Protein AF-A0A2V8XWA8-F1 (afdb_monomer_lite)

Sequence (84 aa):
MNSAKQTARIAGVLYLVNGVTGFFGIIYVPGRLMVSGNAAATAQNILASERLFRLGIVSELICAVEFIFLLWVLYRLLGGVHKT

Radius of gyration: 18.09 Å; chains: 1; bounding box: 42×15×58 Å

Structure (mmCIF, N/CA/C/O backbone):
data_AF-A0A2V8XWA8-F1
#
_entry.id   AF-A0A2V8XWA8-F1
#
loop_
_atom_site.group_PDB
_atom_site.id
_atom_site.type_symbol
_atom_site.label_atom_id
_atom_site.label_alt_id
_atom_site.label_comp_id
_atom_site.label_asym_id
_atom_site.label_entity_id
_atom_site.label_seq_id
_atom_site.pdbx_PDB_ins_code
_atom_site.Cartn_x
_atom_site.Cartn_y
_atom_site.Cartn_z
_atom_site.occupancy
_atom_site.B_iso_or_equiv
_atom_site.auth_seq_id
_atom_site.auth_comp_id
_atom_site.auth_asym_id
_atom_site.auth_atom_id
_atom_site.pdbx_PDB_model_num
ATOM 1 N N . MET A 1 1 ? -21.736 -2.037 25.802 1.00 45.09 1 MET A N 1
ATOM 2 C CA . MET A 1 1 ? -20.833 -3.152 25.410 1.00 45.09 1 MET A CA 1
ATOM 3 C C . MET A 1 1 ? -20.720 -3.403 23.889 1.00 45.09 1 MET A C 1
ATOM 5 O O . MET A 1 1 ? -20.013 -4.325 23.508 1.00 45.09 1 MET A O 1
ATOM 9 N N . ASN A 1 2 ? -21.326 -2.591 23.002 1.00 57.66 2 ASN A N 1
ATOM 10 C CA . ASN A 1 2 ? -21.247 -2.788 21.536 1.00 57.66 2 ASN A CA 1
ATOM 11 C C . ASN A 1 2 ? -20.084 -2.035 20.847 1.00 57.66 2 ASN A C 1
ATOM 13 O O . ASN A 1 2 ? -19.541 -2.508 19.853 1.00 57.66 2 ASN A O 1
ATOM 17 N N . SER A 1 3 ? -19.654 -0.906 21.421 1.00 70.62 3 SER A N 1
ATOM 18 C CA . SER A 1 3 ? -18.668 -0.001 20.811 1.00 70.62 3 SER A CA 1
ATOM 19 C C . SER A 1 3 ? -17.297 -0.656 20.576 1.00 70.62 3 SER A C 1
ATOM 21 O O . SER A 1 3 ? -16.762 -0.578 19.478 1.00 70.62 3 SER A O 1
ATOM 23 N N . ALA A 1 4 ? -16.759 -1.409 21.545 1.00 78.50 4 ALA A N 1
ATOM 24 C CA . ALA A 1 4 ? -15.442 -2.043 21.398 1.00 78.50 4 ALA A CA 1
ATOM 25 C C . ALA A 1 4 ? -15.406 -3.120 20.295 1.00 78.50 4 ALA A C 1
ATOM 27 O O . ALA A 1 4 ? -14.451 -3.180 19.525 1.00 78.50 4 ALA A O 1
ATOM 28 N N . LYS A 1 5 ? -16.465 -3.936 20.166 1.00 83.50 5 LYS A N 1
ATOM 29 C CA . LYS A 1 5 ? -16.571 -4.944 19.095 1.00 83.50 5 LYS A CA 1
ATOM 30 C C . LYS A 1 5 ? -16.677 -4.296 17.712 1.00 83.50 5 LYS A C 1
ATOM 32 O O . LYS A 1 5 ? -16.100 -4.808 16.757 1.00 83.50 5 LYS A O 1
ATOM 37 N N . GLN A 1 6 ? -17.396 -3.179 17.602 1.00 84.88 6 GLN A N 1
ATOM 38 C CA . GLN A 1 6 ? -17.490 -2.412 16.359 1.00 84.88 6 GLN A CA 1
ATOM 39 C C . GLN A 1 6 ? -16.137 -1.787 15.989 1.00 84.88 6 GLN A C 1
ATOM 41 O O . GLN A 1 6 ? -15.686 -1.963 14.861 1.00 84.88 6 GLN A O 1
ATOM 46 N N . THR A 1 7 ? -15.439 -1.166 16.946 1.00 85.50 7 THR A N 1
ATOM 47 C CA . THR A 1 7 ? -14.082 -0.624 16.751 1.00 85.50 7 THR A CA 1
ATOM 48 C C . THR A 1 7 ? -13.087 -1.710 16.336 1.00 85.50 7 THR A C 1
ATOM 50 O O . THR A 1 7 ? -12.302 -1.493 15.420 1.00 85.50 7 THR A O 1
ATOM 53 N N . ALA A 1 8 ? -13.150 -2.903 16.939 1.00 88.50 8 ALA A N 1
ATOM 54 C CA . ALA A 1 8 ? -12.290 -4.030 16.571 1.00 88.50 8 ALA A CA 1
ATOM 55 C C . ALA A 1 8 ? -12.530 -4.518 15.134 1.00 88.50 8 ALA A C 1
ATOM 57 O O . ALA A 1 8 ? -11.579 -4.815 14.417 1.00 88.50 8 ALA A O 1
ATOM 58 N N . ARG A 1 9 ? -13.792 -4.564 14.683 1.00 91.62 9 ARG A N 1
ATOM 59 C CA . ARG A 1 9 ? -14.116 -4.904 13.288 1.00 91.62 9 ARG A CA 1
ATOM 60 C C . ARG A 1 9 ? -13.588 -3.857 12.313 1.00 91.62 9 ARG A C 1
ATOM 62 O O . ARG A 1 9 ? -13.030 -4.232 11.290 1.00 91.62 9 ARG A O 1
ATOM 69 N N . ILE A 1 10 ? -13.723 -2.571 12.643 1.00 91.12 10 ILE A N 1
ATOM 70 C CA . ILE A 1 10 ? -13.183 -1.476 11.824 1.00 91.12 10 ILE A CA 1
ATOM 71 C C . ILE A 1 10 ? -11.655 -1.575 11.748 1.00 91.12 10 ILE A C 1
ATOM 73 O O . ILE A 1 10 ? -11.110 -1.518 10.652 1.00 91.12 10 ILE A O 1
ATOM 77 N N . ALA A 1 11 ? -10.976 -1.800 12.878 1.00 90.88 11 ALA A N 1
ATOM 78 C CA . ALA A 1 11 ? -9.529 -2.010 12.909 1.00 90.88 11 ALA A CA 1
ATOM 79 C C . ALA A 1 11 ? -9.110 -3.183 12.011 1.00 90.88 11 ALA A C 1
ATOM 81 O O . ALA A 1 11 ? -8.171 -3.055 11.236 1.00 90.88 11 ALA A O 1
ATOM 82 N N . GLY A 1 12 ? -9.839 -4.302 12.074 1.00 92.69 12 GLY A N 1
ATOM 83 C CA . GLY A 1 12 ? -9.582 -5.465 11.225 1.00 92.69 12 GLY A CA 1
ATOM 84 C C . GLY A 1 12 ? -9.751 -5.173 9.733 1.00 92.69 12 GLY A C 1
ATOM 85 O O . GLY A 1 12 ? -8.906 -5.572 8.940 1.00 92.69 12 GLY A O 1
ATOM 86 N N . VAL A 1 13 ? -10.802 -4.445 9.339 1.00 94.44 13 VAL A N 1
ATOM 87 C CA . VAL A 1 13 ? -11.021 -4.066 7.930 1.00 94.44 13 VAL A CA 1
ATOM 88 C C . VAL A 1 13 ? -9.924 -3.127 7.431 1.00 94.44 13 VAL A C 1
ATOM 90 O O . VAL A 1 13 ? -9.365 -3.387 6.371 1.00 94.44 13 VAL A O 1
ATOM 93 N N . LEU A 1 14 ? -9.575 -2.096 8.208 1.00 92.00 14 LEU A N 1
ATOM 94 C CA . LEU A 1 14 ? -8.477 -1.180 7.873 1.00 92.00 14 LEU A CA 1
ATOM 95 C C . LEU A 1 14 ? -7.139 -1.923 7.767 1.00 92.00 14 LEU A C 1
ATOM 97 O O . LEU A 1 14 ? -6.325 -1.645 6.899 1.00 92.00 14 LEU A O 1
ATOM 101 N N . TYR A 1 15 ? -6.910 -2.920 8.621 1.00 91.94 15 TYR A N 1
ATOM 102 C CA . TYR A 1 15 ? -5.701 -3.735 8.546 1.00 91.94 15 TYR A CA 1
ATOM 103 C C . TYR A 1 15 ? -5.636 -4.562 7.255 1.00 91.94 15 TYR A C 1
ATOM 105 O O . TYR A 1 15 ? -4.583 -4.663 6.629 1.00 91.94 15 TYR A O 1
ATOM 113 N N . LEU A 1 16 ? -6.763 -5.144 6.831 1.00 94.44 16 LEU A N 1
ATOM 114 C CA . LEU A 1 16 ? -6.828 -5.919 5.592 1.00 94.44 16 LEU A CA 1
ATOM 115 C C . LEU A 1 16 ? -6.613 -5.044 4.357 1.00 94.44 16 LEU A C 1
ATOM 117 O O . LEU A 1 16 ? -5.852 -5.424 3.469 1.00 94.44 16 LEU A O 1
ATOM 121 N N . VAL A 1 17 ? -7.266 -3.884 4.296 1.00 93.19 17 VAL A N 1
ATOM 122 C CA . VAL A 1 17 ? -7.118 -2.959 3.166 1.00 93.19 17 VAL A CA 1
ATOM 123 C C . VAL A 1 17 ? -5.688 -2.403 3.117 1.00 93.19 17 VAL A C 1
ATOM 125 O O . VAL A 1 17 ? -5.096 -2.378 2.033 1.00 93.19 17 VAL A O 1
ATOM 128 N N . ASN A 1 18 ? -5.068 -2.133 4.270 1.00 93.31 18 ASN A N 1
ATOM 129 C CA . ASN A 1 18 ? -3.663 -1.735 4.343 1.00 93.31 18 ASN A CA 1
ATOM 130 C C . ASN A 1 18 ? -2.728 -2.837 3.817 1.00 93.31 18 ASN A C 1
ATOM 132 O O . ASN A 1 18 ? -1.834 -2.581 3.014 1.00 93.31 18 ASN A O 1
ATOM 136 N N . GLY A 1 19 ? -2.981 -4.094 4.193 1.00 92.56 19 GLY A N 1
ATOM 137 C CA . GLY A 1 19 ? -2.217 -5.236 3.689 1.00 92.56 19 GLY A CA 1
ATOM 138 C C . GLY A 1 19 ? -2.323 -5.407 2.169 1.00 92.56 19 GLY A C 1
ATOM 139 O O . GLY A 1 19 ? -1.321 -5.668 1.504 1.00 92.56 19 GLY A O 1
ATOM 140 N N . VAL A 1 20 ? -3.518 -5.222 1.599 1.00 94.19 20 VAL A N 1
ATOM 141 C CA . VAL A 1 20 ? -3.742 -5.327 0.146 1.00 94.19 20 VAL A CA 1
ATOM 142 C C . VAL A 1 20 ? -3.058 -4.184 -0.610 1.00 94.19 20 VAL A C 1
ATOM 144 O O . VAL A 1 20 ? -2.392 -4.430 -1.617 1.00 94.19 20 VAL A O 1
ATOM 147 N N . THR A 1 21 ? -3.194 -2.947 -0.130 1.00 91.56 21 THR A N 1
ATOM 148 C CA . THR A 1 21 ? -2.586 -1.763 -0.762 1.00 91.56 21 THR A CA 1
ATOM 149 C C . THR A 1 21 ? -1.061 -1.773 -0.650 1.00 91.56 21 THR A C 1
ATOM 151 O O . THR A 1 21 ? -0.381 -1.479 -1.637 1.00 91.56 21 THR A O 1
ATOM 154 N N . GLY A 1 22 ? -0.516 -2.209 0.490 1.00 91.50 22 GLY A N 1
ATOM 155 C CA . GLY A 1 22 ? 0.918 -2.424 0.682 1.00 91.50 22 GLY A CA 1
ATOM 156 C C . GLY A 1 22 ? 1.470 -3.540 -0.209 1.00 91.50 22 GLY A C 1
ATOM 157 O O . GLY A 1 22 ? 2.474 -3.347 -0.892 1.00 91.50 22 GLY A O 1
ATOM 158 N N . PHE A 1 23 ? 0.788 -4.690 -0.300 1.00 93.38 23 PHE A N 1
ATOM 159 C CA . PHE A 1 23 ? 1.183 -5.764 -1.222 1.00 93.38 23 PHE A CA 1
ATOM 160 C C . PHE A 1 23 ? 1.221 -5.274 -2.677 1.00 93.38 23 PHE A C 1
ATOM 162 O O . PHE A 1 23 ? 2.174 -5.547 -3.412 1.00 93.38 23 PHE A O 1
ATOM 169 N N . PHE A 1 24 ? 0.199 -4.527 -3.097 1.00 92.19 24 PHE A N 1
ATOM 170 C CA . PHE A 1 24 ? 0.131 -3.998 -4.452 1.00 92.19 24 PHE A CA 1
ATOM 171 C C . PHE A 1 24 ? 1.273 -3.009 -4.743 1.00 92.19 24 PHE A C 1
ATOM 173 O O . PHE A 1 24 ? 1.942 -3.136 -5.771 1.00 92.19 24 PHE A O 1
ATOM 180 N N . GLY A 1 25 ? 1.526 -2.064 -3.833 1.00 89.69 25 GLY A N 1
ATOM 181 C CA . GLY A 1 25 ? 2.546 -1.024 -3.991 1.00 89.69 25 GLY A CA 1
ATOM 182 C C . GLY A 1 25 ? 3.989 -1.529 -3.892 1.00 89.69 25 GLY A C 1
ATOM 183 O O . GLY A 1 25 ? 4.844 -1.058 -4.639 1.00 89.69 25 GLY A O 1
ATOM 184 N N . ILE A 1 26 ? 4.258 -2.511 -3.026 1.00 89.44 26 ILE A N 1
ATOM 185 C CA . ILE A 1 26 ? 5.624 -2.963 -2.704 1.00 89.44 26 ILE A CA 1
ATOM 186 C C . ILE A 1 26 ? 6.022 -4.218 -3.488 1.00 89.44 26 ILE A C 1
ATOM 188 O O . ILE A 1 26 ? 7.185 -4.373 -3.858 1.00 89.44 26 ILE A O 1
ATOM 192 N N . ILE A 1 27 ? 5.083 -5.129 -3.755 1.00 91.81 27 ILE A N 1
ATOM 193 C CA . ILE A 1 27 ? 5.393 -6.413 -4.402 1.00 91.81 27 ILE A CA 1
ATOM 194 C C . ILE A 1 27 ? 4.915 -6.414 -5.851 1.00 91.81 27 ILE A C 1
ATOM 196 O O . ILE A 1 27 ? 5.710 -6.639 -6.764 1.00 91.81 27 ILE A O 1
ATOM 200 N N . TYR A 1 28 ? 3.626 -6.157 -6.086 1.00 93.06 28 TYR A N 1
ATOM 201 C CA . TYR A 1 28 ? 3.044 -6.332 -7.418 1.00 93.06 28 TYR A CA 1
ATOM 202 C C . TYR A 1 28 ? 3.572 -5.311 -8.434 1.00 93.06 28 TYR A C 1
ATOM 204 O O . TYR A 1 28 ? 4.026 -5.699 -9.509 1.00 93.06 28 TYR A O 1
ATOM 212 N N . VAL A 1 29 ? 3.540 -4.013 -8.112 1.00 92.25 29 VAL A N 1
ATOM 213 C CA . VAL A 1 29 ? 3.988 -2.963 -9.041 1.00 92.25 29 VAL A CA 1
ATOM 214 C C . VAL A 1 29 ? 5.497 -3.066 -9.326 1.00 92.25 29 VAL A C 1
ATOM 216 O O . VAL A 1 29 ? 5.862 -3.158 -10.503 1.00 92.25 29 VAL A O 1
ATOM 219 N N . PRO A 1 30 ? 6.386 -3.154 -8.316 1.00 89.25 30 PRO A N 1
ATOM 220 C CA . PRO A 1 30 ? 7.815 -3.365 -8.535 1.00 89.25 30 PRO A CA 1
ATOM 221 C C . PRO A 1 30 ? 8.126 -4.651 -9.296 1.00 89.25 30 PRO A C 1
ATOM 223 O O . PRO A 1 30 ? 8.920 -4.614 -10.230 1.00 89.25 30 PRO A O 1
ATOM 226 N N . GLY A 1 31 ? 7.449 -5.763 -8.992 1.00 90.94 31 GLY A N 1
ATOM 227 C CA . GLY A 1 31 ? 7.658 -7.038 -9.686 1.00 90.94 31 GLY A CA 1
ATOM 228 C C . GLY A 1 31 ? 7.297 -7.020 -11.176 1.00 90.94 31 GLY A C 1
ATOM 229 O O . GLY A 1 31 ? 7.720 -7.903 -11.920 1.00 90.94 31 GLY A O 1
ATOM 230 N N . A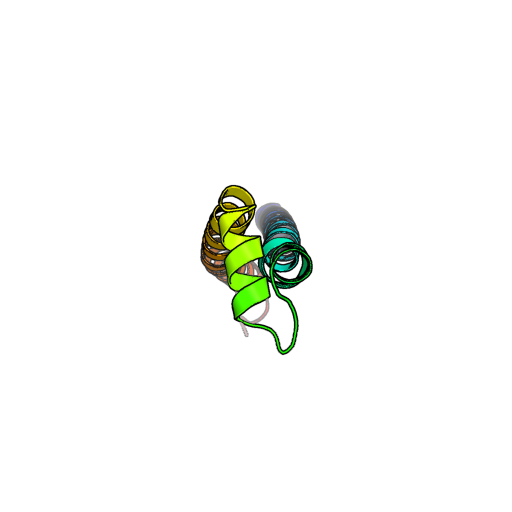RG A 1 32 ? 6.522 -6.029 -11.635 1.00 90.38 32 ARG A N 1
ATOM 231 C CA . ARG A 1 32 ? 6.151 -5.862 -13.050 1.00 90.38 32 ARG A CA 1
ATOM 232 C C . ARG A 1 32 ? 6.975 -4.799 -13.765 1.00 90.38 32 ARG A C 1
ATOM 234 O O . ARG A 1 32 ? 7.072 -4.850 -14.987 1.00 90.38 32 ARG A O 1
ATOM 241 N N . LEU A 1 33 ? 7.534 -3.841 -13.029 1.00 91.00 33 LEU A N 1
ATOM 242 C CA . LEU A 1 33 ? 8.223 -2.686 -13.605 1.00 91.00 33 LEU A CA 1
ATOM 243 C C . LEU A 1 33 ? 9.744 -2.747 -13.437 1.00 91.00 33 LEU A C 1
ATOM 245 O O . LEU A 1 33 ? 10.469 -2.349 -14.348 1.00 91.00 33 LEU A O 1
ATOM 249 N N . MET A 1 34 ? 10.238 -3.242 -12.303 1.00 91.44 34 MET A N 1
ATOM 250 C CA . MET A 1 34 ? 11.655 -3.203 -11.953 1.00 91.44 34 MET A CA 1
ATOM 251 C C . MET A 1 34 ? 12.413 -4.409 -12.503 1.00 91.44 34 MET A C 1
ATOM 253 O O . MET A 1 34 ? 12.046 -5.560 -12.283 1.00 91.44 34 MET A O 1
ATOM 257 N N . VAL A 1 35 ? 13.530 -4.128 -13.171 1.00 91.94 35 VAL A N 1
ATOM 258 C CA . VAL A 1 35 ? 14.499 -5.131 -13.618 1.00 91.94 35 VAL A CA 1
ATOM 259 C C . VAL A 1 35 ? 15.766 -4.960 -12.792 1.00 91.94 35 VAL A C 1
ATOM 261 O O . VAL A 1 35 ? 16.455 -3.942 -12.895 1.00 91.94 35 VAL A O 1
ATOM 264 N N . SER A 1 36 ? 16.070 -5.952 -11.954 1.00 89.75 36 SER A N 1
ATOM 265 C CA . SER A 1 36 ? 17.253 -5.914 -11.089 1.00 89.75 36 SER A CA 1
ATOM 266 C C . SER A 1 36 ? 18.527 -5.729 -11.918 1.00 89.75 36 SER A C 1
ATOM 268 O O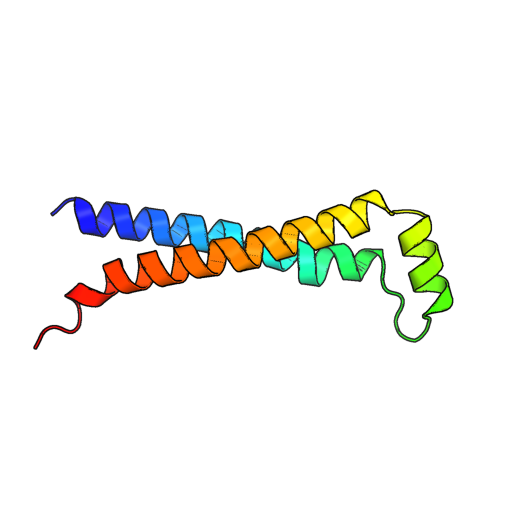 . SER A 1 36 ? 18.735 -6.421 -12.913 1.00 89.75 36 SER A O 1
ATOM 270 N N . GLY A 1 37 ? 19.359 -4.759 -11.536 1.00 91.94 37 GLY A N 1
ATOM 271 C CA . GLY A 1 37 ? 20.606 -4.438 -12.236 1.00 91.94 37 GLY A CA 1
ATOM 272 C C . GLY A 1 37 ? 20.451 -3.721 -13.585 1.00 91.94 37 GLY A C 1
ATOM 273 O O . GLY A 1 37 ? 21.465 -3.417 -14.205 1.00 91.94 37 GLY A O 1
ATOM 274 N N . ASN A 1 38 ? 19.230 -3.409 -14.045 1.00 93.50 38 ASN A N 1
ATOM 275 C CA . ASN A 1 38 ? 19.011 -2.721 -15.321 1.00 93.50 38 ASN A CA 1
ATOM 276 C C . ASN A 1 38 ? 18.023 -1.547 -15.195 1.00 93.50 38 ASN A C 1
ATOM 278 O O . ASN A 1 38 ? 16.804 -1.677 -15.358 1.00 93.50 38 ASN A O 1
ATOM 282 N N . ALA A 1 39 ? 18.580 -0.362 -14.937 1.00 91.69 39 ALA A N 1
ATOM 283 C CA . ALA A 1 39 ? 17.815 0.876 -14.821 1.00 91.69 39 ALA A CA 1
ATOM 284 C C . ALA A 1 39 ? 17.170 1.304 -16.152 1.00 91.69 39 ALA A C 1
ATOM 286 O O . ALA A 1 39 ? 16.041 1.789 -16.152 1.00 91.69 39 ALA A O 1
ATO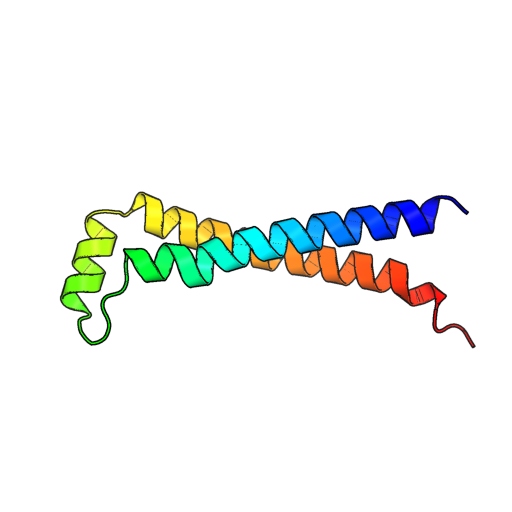M 287 N N . ALA A 1 40 ? 17.844 1.080 -17.287 1.00 94.12 40 ALA A N 1
ATOM 288 C CA . ALA A 1 40 ? 17.316 1.436 -18.603 1.00 94.12 40 ALA A CA 1
ATOM 289 C C . ALA A 1 40 ? 16.072 0.603 -18.958 1.00 94.12 40 ALA A C 1
ATOM 291 O O . ALA A 1 40 ? 15.061 1.157 -19.385 1.00 94.12 40 ALA A O 1
ATOM 292 N N . ALA A 1 41 ? 16.111 -0.708 -18.703 1.00 91.50 41 ALA A N 1
ATOM 293 C CA . ALA A 1 41 ? 14.960 -1.589 -18.892 1.00 91.50 41 ALA A CA 1
ATOM 294 C C . ALA A 1 41 ? 13.809 -1.245 -17.932 1.00 91.50 41 ALA A C 1
ATOM 296 O O . ALA A 1 41 ? 12.650 -1.239 -18.335 1.00 91.50 41 ALA A O 1
ATOM 297 N N . THR A 1 42 ? 14.120 -0.881 -16.683 1.00 93.50 42 THR A N 1
ATOM 298 C CA . THR A 1 42 ? 13.107 -0.412 -15.721 1.00 93.50 42 THR A CA 1
ATOM 299 C C . THR A 1 42 ? 12.407 0.857 -16.218 1.00 93.50 42 THR A C 1
ATOM 301 O O . THR A 1 42 ? 11.180 0.927 -16.210 1.00 93.50 42 THR A O 1
ATOM 304 N N . ALA A 1 43 ? 13.160 1.844 -16.716 1.00 92.31 43 ALA A N 1
ATOM 305 C CA . ALA A 1 43 ? 12.588 3.066 -17.281 1.00 92.31 43 ALA A CA 1
ATOM 306 C C . ALA A 1 43 ? 11.704 2.775 -18.505 1.00 92.31 43 ALA A C 1
ATOM 308 O O . ALA A 1 43 ? 10.610 3.325 -18.614 1.00 92.31 43 ALA A O 1
ATOM 309 N N . GLN A 1 44 ? 12.127 1.865 -19.388 1.00 95.06 44 GLN A N 1
ATOM 310 C CA . GLN A 1 44 ? 11.314 1.435 -20.529 1.00 95.06 44 GLN A CA 1
ATOM 311 C C . GLN A 1 44 ? 10.010 0.758 -20.092 1.00 95.06 44 GLN A C 1
ATOM 313 O O . GLN A 1 44 ? 8.957 1.077 -20.638 1.00 9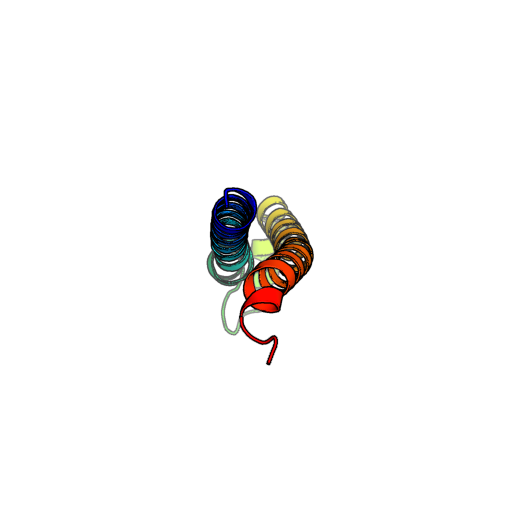5.06 44 GLN A O 1
ATOM 318 N N . ASN A 1 45 ? 10.042 -0.109 -19.077 1.00 93.38 45 ASN A N 1
ATOM 319 C CA . ASN A 1 45 ? 8.835 -0.738 -18.533 1.00 93.38 45 ASN A CA 1
ATOM 320 C C . ASN A 1 45 ? 7.877 0.287 -17.911 1.00 93.38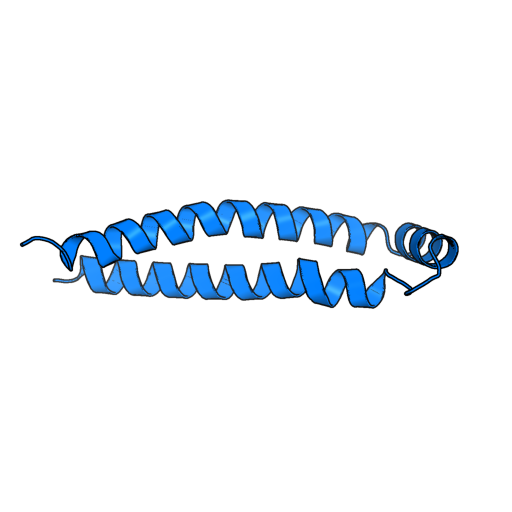 45 ASN A C 1
ATOM 322 O O . ASN A 1 45 ? 6.663 0.180 -18.087 1.00 93.38 45 ASN A O 1
ATOM 326 N N . ILE A 1 46 ? 8.408 1.298 -17.214 1.00 93.75 46 ILE A N 1
ATOM 327 C CA . ILE A 1 46 ? 7.610 2.396 -16.652 1.00 93.75 46 ILE A CA 1
ATOM 328 C C . ILE A 1 46 ? 6.929 3.189 -17.770 1.00 93.75 46 ILE A C 1
ATOM 330 O O . ILE A 1 46 ? 5.728 3.432 -17.682 1.00 93.75 46 ILE A O 1
ATOM 334 N N . LEU A 1 47 ? 7.659 3.544 -18.831 1.00 93.75 47 LEU A N 1
ATOM 335 C CA . LEU A 1 47 ? 7.098 4.248 -19.990 1.00 93.75 47 LEU A CA 1
ATOM 336 C C . LEU A 1 47 ? 6.059 3.392 -20.731 1.00 93.75 47 LEU A C 1
ATOM 338 O O . LEU A 1 47 ? 5.017 3.892 -21.144 1.00 93.75 47 LEU A O 1
ATOM 342 N N . ALA A 1 48 ? 6.296 2.085 -20.852 1.00 93.75 48 ALA A N 1
ATOM 343 C CA . ALA A 1 48 ? 5.349 1.160 -21.469 1.00 93.75 48 ALA A CA 1
ATOM 344 C C . ALA A 1 48 ? 4.081 0.949 -20.619 1.00 93.75 48 ALA A C 1
ATOM 346 O O . ALA A 1 48 ? 3.023 0.623 -21.153 1.00 93.75 48 ALA A O 1
ATOM 347 N N . SER A 1 49 ? 4.173 1.115 -19.296 1.00 93.12 49 SER A N 1
ATOM 348 C CA . SER A 1 49 ? 3.093 0.855 -18.337 1.00 93.12 49 SER A CA 1
ATOM 349 C C . SER A 1 49 ? 2.893 2.005 -17.343 1.00 93.12 49 SER A C 1
ATOM 351 O O . SER A 1 49 ? 2.755 1.786 -16.137 1.00 93.12 49 SER A O 1
ATOM 353 N N . GLU A 1 50 ? 2.793 3.243 -17.839 1.00 92.31 50 GLU A N 1
ATOM 354 C CA . GLU A 1 50 ? 2.670 4.436 -16.984 1.00 92.31 50 GLU A CA 1
ATOM 355 C C . GLU A 1 50 ? 1.484 4.368 -16.019 1.00 92.31 50 GLU A C 1
ATOM 357 O O . GLU A 1 50 ? 1.574 4.806 -14.873 1.00 92.31 50 GLU A O 1
ATOM 362 N N . ARG A 1 51 ? 0.351 3.813 -16.469 1.00 93.25 51 ARG A N 1
ATOM 363 C CA . ARG A 1 51 ? -0.845 3.669 -15.627 1.00 93.25 51 ARG A CA 1
ATOM 364 C C . ARG A 1 51 ? -0.564 2.795 -14.410 1.00 93.25 51 ARG A C 1
ATOM 366 O O . ARG A 1 51 ? -1.006 3.139 -13.321 1.00 93.25 51 ARG A O 1
ATOM 373 N N . LEU A 1 52 ? 0.184 1.705 -14.582 1.00 91.56 52 LEU A N 1
ATOM 374 C CA . LEU A 1 52 ? 0.545 0.811 -13.483 1.00 91.56 52 LEU A CA 1
ATOM 375 C C . LEU A 1 52 ? 1.461 1.520 -12.483 1.00 91.56 52 LEU A C 1
ATOM 377 O O . LEU A 1 52 ? 1.248 1.415 -11.280 1.00 91.56 52 LEU A O 1
ATOM 381 N N . PHE A 1 53 ? 2.425 2.297 -12.982 1.00 92.50 53 PHE A N 1
ATOM 382 C CA . PHE A 1 53 ? 3.308 3.098 -12.140 1.00 92.50 53 PHE A CA 1
ATOM 383 C C . PHE A 1 53 ? 2.536 4.160 -11.340 1.00 92.50 53 PHE A C 1
ATOM 385 O O . PHE A 1 53 ? 2.674 4.241 -10.120 1.00 92.50 53 PHE A O 1
ATOM 392 N N . ARG A 1 54 ? 1.644 4.920 -11.994 1.00 94.00 54 ARG A N 1
ATOM 393 C CA . ARG A 1 54 ? 0.788 5.916 -11.325 1.00 94.00 54 ARG A CA 1
ATOM 394 C C . ARG A 1 54 ? -0.146 5.274 -10.294 1.00 94.00 54 ARG A C 1
ATOM 396 O O . ARG A 1 54 ? -0.305 5.820 -9.208 1.00 94.00 54 ARG A O 1
ATOM 403 N N . LEU A 1 55 ? -0.733 4.115 -10.604 1.00 93.38 55 LEU A N 1
ATOM 404 C CA . LEU A 1 55 ? -1.555 3.356 -9.654 1.00 93.38 55 LEU A CA 1
ATOM 405 C C . LEU A 1 55 ? -0.741 2.863 -8.453 1.00 93.38 55 LEU A C 1
ATOM 407 O O . LEU A 1 55 ? -1.256 2.887 -7.342 1.00 93.38 55 LEU A O 1
ATOM 411 N N . GLY A 1 56 ? 0.520 2.469 -8.651 1.00 92.50 56 GLY A N 1
ATOM 412 C CA . GLY A 1 56 ? 1.432 2.136 -7.555 1.00 92.50 56 GLY A CA 1
ATOM 413 C C . GLY A 1 56 ? 1.647 3.307 -6.598 1.00 92.50 56 GLY A C 1
ATOM 414 O O . GLY A 1 56 ? 1.505 3.137 -5.392 1.00 92.50 56 GLY A O 1
ATOM 415 N N . ILE A 1 57 ? 1.885 4.511 -7.134 1.00 92.69 57 ILE A N 1
ATOM 416 C CA . ILE A 1 57 ? 2.027 5.737 -6.327 1.00 92.69 57 ILE A CA 1
ATOM 417 C C . ILE A 1 57 ? 0.747 6.024 -5.536 1.00 92.69 57 ILE A C 1
ATOM 419 O O . ILE A 1 57 ? 0.802 6.283 -4.336 1.00 92.69 57 ILE A O 1
ATOM 423 N N . VAL A 1 58 ? -0.415 5.967 -6.192 1.00 94.88 58 VAL A N 1
ATOM 424 C CA . VAL A 1 58 ? -1.708 6.201 -5.529 1.00 94.88 58 VAL A CA 1
ATOM 425 C C . VAL A 1 58 ? -1.967 5.156 -4.443 1.00 94.88 58 VAL A C 1
ATOM 427 O O . VAL A 1 58 ? -2.425 5.513 -3.361 1.00 94.88 58 VAL A O 1
ATOM 430 N N . SER A 1 59 ? -1.643 3.887 -4.701 1.00 93.25 59 SER A N 1
ATOM 431 C CA . SER A 1 59 ? -1.777 2.808 -3.720 1.00 93.25 59 SER A CA 1
ATOM 432 C C . SER A 1 59 ? -0.927 3.058 -2.480 1.00 93.25 59 SER A C 1
ATOM 434 O O . SER A 1 59 ? -1.415 2.852 -1.374 1.00 93.25 59 SER A O 1
ATOM 436 N N . GLU A 1 60 ? 0.308 3.541 -2.642 1.00 92.81 60 GLU A N 1
ATOM 437 C CA . GLU A 1 60 ? 1.153 3.878 -1.493 1.00 92.81 60 GLU A CA 1
ATOM 438 C C . GLU A 1 60 ? 0.626 5.074 -0.698 1.00 92.81 60 GLU A C 1
ATOM 440 O O . GLU A 1 60 ? 0.579 5.047 0.529 1.00 92.81 60 GLU A O 1
ATOM 445 N N . LEU A 1 61 ? 0.134 6.112 -1.377 1.00 94.62 61 LEU A N 1
ATOM 446 C CA . LEU A 1 61 ? -0.497 7.237 -0.683 1.00 94.62 61 LEU A CA 1
ATOM 447 C C . LEU A 1 61 ? -1.713 6.786 0.137 1.00 94.62 61 LEU A C 1
ATOM 449 O O . LEU A 1 61 ? -1.882 7.222 1.276 1.00 94.62 61 LEU A O 1
ATOM 453 N N . ILE A 1 62 ? -2.539 5.895 -0.418 1.00 93.00 62 ILE A N 1
ATOM 454 C CA . ILE A 1 62 ? -3.682 5.313 0.296 1.00 93.00 62 ILE A CA 1
ATOM 455 C C . ILE A 1 62 ? -3.199 4.478 1.484 1.00 93.00 62 ILE A C 1
ATOM 457 O O . ILE A 1 62 ? -3.712 4.667 2.584 1.00 93.00 62 ILE A O 1
ATOM 461 N N . CYS A 1 63 ? -2.196 3.617 1.285 1.00 93.50 63 CYS A N 1
ATOM 462 C CA . CYS A 1 63 ? -1.607 2.784 2.331 1.00 93.50 63 CYS A CA 1
ATOM 463 C C . CYS A 1 63 ? -1.121 3.638 3.514 1.00 93.50 63 CYS A C 1
ATOM 465 O O . CYS A 1 63 ? -1.491 3.383 4.660 1.00 93.50 63 CYS A O 1
ATOM 467 N N . ALA A 1 64 ? -0.367 4.707 3.242 1.00 93.38 64 ALA A N 1
ATOM 468 C CA . ALA A 1 64 ? 0.151 5.610 4.266 1.00 93.38 64 ALA A CA 1
ATOM 469 C C . ALA A 1 64 ? -0.965 6.334 5.039 1.00 93.38 64 ALA A C 1
ATOM 471 O O . ALA A 1 64 ? -0.933 6.402 6.270 1.00 93.38 64 ALA A O 1
ATOM 472 N N . VAL A 1 65 ? -1.969 6.861 4.333 1.00 94.75 65 VAL A N 1
ATOM 473 C CA . VAL A 1 65 ? -3.106 7.558 4.953 1.00 94.75 65 VAL A CA 1
ATOM 474 C C . VAL A 1 65 ? -3.932 6.597 5.804 1.00 94.75 65 VAL A C 1
ATOM 476 O O . VAL A 1 65 ? -4.254 6.898 6.954 1.00 94.75 65 VAL A O 1
ATOM 479 N N . GLU A 1 66 ? -4.247 5.422 5.270 1.00 93.69 66 GLU A N 1
ATOM 480 C CA . GLU A 1 66 ? -4.973 4.380 5.984 1.00 93.69 66 GLU A CA 1
ATOM 481 C C . GLU A 1 66 ? -4.237 3.926 7.242 1.00 93.69 66 GLU A C 1
ATOM 483 O O . GLU A 1 66 ? -4.867 3.735 8.283 1.00 93.69 66 GLU A O 1
ATOM 488 N N . PHE A 1 67 ? -2.912 3.803 7.178 1.00 93.56 67 PHE A N 1
ATOM 489 C CA . PHE A 1 67 ? -2.107 3.397 8.320 1.00 93.56 67 PHE A CA 1
ATOM 490 C C . PHE A 1 67 ? -2.280 4.354 9.509 1.00 93.56 67 PHE A C 1
ATOM 492 O O . PHE A 1 67 ? -2.418 3.908 10.647 1.00 93.56 67 PHE A O 1
ATOM 499 N N . ILE A 1 68 ? -2.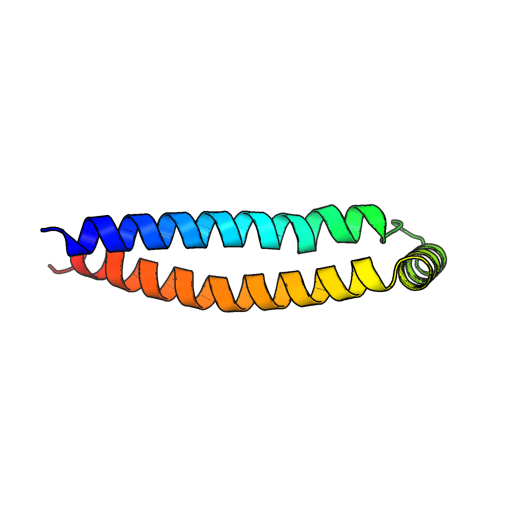384 5.664 9.261 1.00 94.75 68 ILE A N 1
ATOM 500 C CA . ILE A 1 68 ? -2.667 6.659 10.309 1.00 94.75 68 ILE A CA 1
ATOM 501 C C . ILE A 1 68 ? -4.036 6.396 10.955 1.00 94.75 68 ILE A C 1
ATOM 503 O O . ILE A 1 68 ? -4.153 6.385 12.185 1.00 94.75 68 ILE A O 1
ATOM 507 N N . PHE A 1 69 ? -5.072 6.145 10.150 1.00 91.94 69 PHE A N 1
ATOM 508 C CA . PHE A 1 69 ? -6.407 5.826 10.662 1.00 91.94 69 PHE A CA 1
ATOM 509 C C . PHE A 1 69 ? -6.423 4.514 11.446 1.00 91.94 69 PHE A C 1
ATOM 511 O O . PHE A 1 69 ? -7.011 4.452 12.526 1.00 91.94 69 PHE A O 1
ATOM 518 N N . LEU A 1 70 ? -5.750 3.483 10.940 1.00 92.25 70 LEU A N 1
ATOM 519 C CA . LEU A 1 70 ? -5.598 2.196 11.606 1.00 92.25 70 LEU A CA 1
ATOM 520 C C . LEU A 1 70 ? -4.943 2.365 12.981 1.00 92.25 70 LEU A C 1
ATOM 522 O O . LEU A 1 70 ? -5.485 1.873 13.970 1.00 92.25 70 LEU A O 1
ATOM 526 N N . LEU A 1 71 ? -3.829 3.099 13.066 1.00 93.25 71 LEU A N 1
ATOM 527 C CA . LEU A 1 71 ? -3.154 3.383 14.335 1.00 93.25 71 LEU A CA 1
ATOM 528 C C . LEU A 1 71 ? -4.068 4.132 15.308 1.00 93.25 71 LEU A C 1
ATOM 530 O O . LEU A 1 71 ? -4.120 3.795 16.491 1.00 93.25 71 LEU A O 1
ATOM 534 N N . TRP A 1 72 ? -4.838 5.105 14.823 1.00 91.75 72 TRP A N 1
ATOM 535 C CA . TRP A 1 72 ? -5.790 5.839 15.654 1.00 91.75 72 TRP A CA 1
ATOM 536 C C . TRP A 1 72 ? -6.921 4.945 16.188 1.00 91.75 72 TRP A C 1
ATOM 538 O O . TRP A 1 72 ? -7.274 5.011 17.370 1.00 91.75 72 TRP A O 1
ATOM 548 N N . VAL A 1 73 ? -7.473 4.067 15.346 1.00 90.62 73 VAL A N 1
ATOM 549 C CA . VAL A 1 73 ? -8.509 3.103 15.748 1.00 90.62 73 VAL A CA 1
ATOM 550 C C . VAL A 1 73 ? -7.944 2.082 16.737 1.00 90.62 73 VAL A C 1
ATOM 552 O O . VAL A 1 73 ? -8.594 1.799 17.745 1.00 90.62 73 VAL A O 1
ATOM 555 N N . LEU A 1 74 ? -6.730 1.576 16.505 1.00 89.50 74 LEU A N 1
ATOM 556 C CA . LEU A 1 74 ? -6.032 0.686 17.433 1.00 89.50 74 LEU A CA 1
ATOM 557 C C . LEU A 1 74 ? -5.772 1.370 18.775 1.00 89.50 74 LEU A C 1
ATOM 559 O O . LEU A 1 74 ? -6.047 0.775 19.812 1.00 89.50 74 LEU A O 1
ATOM 563 N N . TYR A 1 75 ? -5.338 2.631 18.778 1.00 89.31 75 TYR A N 1
ATOM 564 C CA . TYR A 1 75 ? -5.162 3.408 20.004 1.00 89.31 75 TYR A CA 1
ATOM 565 C C . TYR A 1 75 ? -6.467 3.505 20.802 1.00 89.31 75 TYR A C 1
ATOM 567 O O . TYR A 1 75 ? -6.486 3.251 22.006 1.00 89.31 75 TYR A O 1
ATOM 575 N N . ARG A 1 76 ? -7.594 3.799 20.139 1.00 87.25 76 ARG A N 1
ATOM 576 C CA . ARG A 1 76 ? -8.906 3.825 20.806 1.00 87.25 76 ARG A CA 1
ATOM 577 C C . ARG A 1 76 ? -9.341 2.453 21.313 1.00 87.25 76 ARG A C 1
ATOM 579 O O . ARG A 1 76 ? -9.961 2.378 22.371 1.00 87.25 76 ARG A O 1
ATOM 586 N N . LEU A 1 77 ? -9.051 1.392 20.562 1.00 86.88 77 LEU A N 1
ATOM 587 C CA . LEU A 1 77 ? -9.397 0.023 20.933 1.00 86.88 77 LEU A CA 1
ATOM 588 C C . LEU A 1 77 ? -8.591 -0.451 22.151 1.00 86.88 77 LEU A C 1
ATOM 590 O O . LEU A 1 77 ? -9.166 -1.015 23.079 1.00 86.88 77 LEU A O 1
ATOM 594 N N . LEU A 1 78 ? -7.279 -0.196 22.162 1.00 86.38 78 LEU A N 1
ATOM 595 C CA . LEU A 1 78 ? -6.355 -0.647 23.206 1.00 86.38 78 LEU A CA 1
ATOM 596 C C . LEU A 1 78 ? -6.288 0.304 24.410 1.00 86.38 78 LEU A C 1
ATOM 598 O O . LEU A 1 78 ? -5.922 -0.127 25.500 1.00 86.38 78 LEU A O 1
ATOM 602 N N . GLY A 1 79 ? -6.699 1.567 24.276 1.00 83.12 79 GLY A N 1
ATOM 603 C CA . GLY A 1 79 ? -6.660 2.555 25.364 1.00 83.12 79 GLY A CA 1
ATOM 604 C C . GLY A 1 79 ? -7.561 2.236 26.568 1.00 83.12 79 GLY A C 1
ATOM 605 O O . GLY A 1 79 ? -7.502 2.925 27.588 1.00 83.12 79 GLY A O 1
ATOM 606 N N . GLY A 1 80 ? -8.425 1.221 26.468 1.00 74.81 80 GLY A N 1
ATOM 607 C CA . GLY A 1 80 ? -9.191 0.674 27.593 1.00 74.81 80 GLY A CA 1
ATOM 608 C C . GLY A 1 80 ? -8.516 -0.497 28.318 1.00 74.81 80 GLY A C 1
ATOM 609 O O . GLY A 1 80 ? -8.978 -0.862 29.391 1.00 74.81 80 GLY A O 1
ATOM 610 N N . VAL A 1 81 ? -7.457 -1.083 27.749 1.00 76.44 81 VAL A N 1
ATOM 611 C CA . VAL A 1 81 ? -6.784 -2.282 28.281 1.00 76.44 81 VAL A CA 1
ATOM 612 C C . VAL A 1 81 ? -5.762 -1.917 29.358 1.00 76.44 81 VAL A C 1
ATOM 614 O O . VAL A 1 81 ? -5.623 -2.640 30.337 1.00 76.44 81 VAL A O 1
ATOM 617 N N . HIS A 1 82 ? -5.087 -0.772 29.213 1.00 62.16 82 HIS A N 1
ATOM 618 C CA . HIS A 1 82 ? -4.131 -0.262 30.196 1.00 62.16 82 HIS A CA 1
ATOM 619 C C . HIS A 1 82 ? -4.673 1.008 30.869 1.00 62.16 82 HIS A C 1
ATOM 621 O O . HIS A 1 82 ? -4.279 2.130 30.560 1.00 62.16 82 HIS A O 1
ATOM 627 N N . LYS A 1 83 ? -5.656 0.820 31.752 1.00 56.84 83 LYS A N 1
ATOM 628 C CA . LYS A 1 83 ? -6.036 1.792 32.783 1.00 56.84 83 LYS A CA 1
ATOM 629 C C . LYS A 1 83 ? -5.983 1.061 34.124 1.00 56.84 83 LYS A C 1
ATOM 631 O O . LYS A 1 83 ? -6.964 0.442 34.523 1.00 56.84 83 LYS A O 1
ATOM 636 N N . THR A 1 84 ? -4.817 1.093 34.751 1.00 49.34 84 THR A N 1
ATOM 637 C CA . THR A 1 84 ? -4.575 0.741 36.157 1.00 49.34 84 THR A CA 1
ATOM 638 C C . THR A 1 84 ? -3.863 1.908 36.795 1.00 49.34 84 THR A C 1
ATOM 640 O O . THR A 1 84 ? -2.930 2.409 36.127 1.00 49.34 84 THR A O 1
#

pLDDT: mean 88.74, std 9.82, range [45.09, 95.06]

Secondary structure (DSSP, 8-state):
--HHHHHHHHHHHHHHHHHHHHHIIIIIHHHHH--TT-HHHHHHHHHHTHHHHHHHHHHHHHHHHHHHHHHHHHHHHHTTT---

Foldseek 3Di:
DVVLVVLVVVLVVLVVLLVVLCCLLPPVLCVQQPDPPDPPSSVVSCVVCVVSVVSSVVSVVVSVVSVVVSVVSVCVNCVVVPDD